Protein 2O1K (pdb70)

GO terms:
  GO:0005576 extracellular region (C, EXP)
  GO:0005515 protein binding (F, IPI)

Secondary structure (DSSP, 8-state):
-HHHHHHHHHHHHHHHHHHHHHHHHHHHHHHHHHHHHHHHHH-/-HHHHHHHHHHHHHHHHHHHHHHHHHHHHHHHHHHHHHHHHH-

Organism: Rotavirus A (strain RVA/SA11-Both/G3P5B[2]) (NCBI:txid37137)

Radius of gyration: 19.45 Å; Cα contacts (8 Å, |Δi|>4): 38; chains: 2; bounding box: 19×16×62 Å

CATH classification: 1.20.5.430

B-factor: mean 24.4, std 10.49, range [9.69, 79.45]

Solvent-accessible surface area: 6754 Å² total; per-residue (Å²): 103,145,62,23,92,101,112,17,87,38,2,103,55,118,48,125,122,50,73,87,93,33,75,62,23,85,97,70,15,51,81,17,95,106,119,17,138,83,67,110,104,132,108,154,53,82,66,31,73,61,70,4,61,69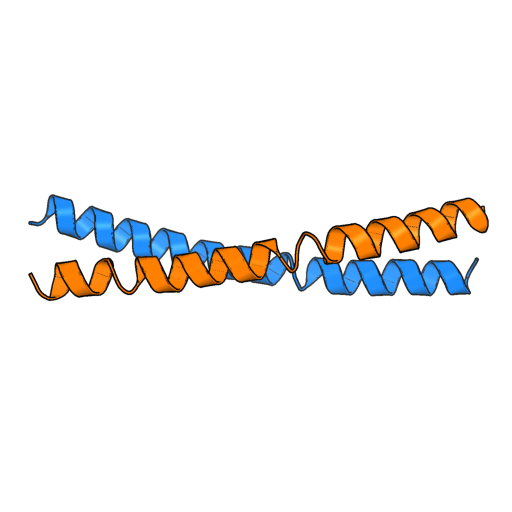,32,116,134,78,21,119,117,27,78,112,84,25,70,137,37,72,98,87,12,111,91,15,108,156,79,17,85,139,40,90,126,174

Structure (mmCIF, N/CA/C/O backbone):
data_2O1K
#
_entry.id   2O1K
#
_cell.length_a   30.692
_cell.length_b   38.090
_cell.length_c   182.354
_cell.angle_alpha   90.00
_cell.angle_beta   90.00
_cell.angle_gamma   90.00
#
_symmetry.space_group_name_H-M   'I 2 2 2'
#
loop_
_entity.id
_entity.type
_entity.pdbx_description
1 polymer 'Non-structural glycoprotein NSP4'
2 non-polymer 'CALCIUM ION'
3 water water
#
loop_
_atom_site.group_PDB
_atom_site.id
_atom_site.type_symbol
_atom_site.label_atom_id
_atom_site.label_alt_id
_atom_site.label_comp_id
_atom_site.label_asym_id
_atom_site.label_entity_id
_atom_site.label_seq_id
_atom_site.pdbx_PDB_ins_code
_atom_site.Cartn_x
_atom_site.Cartn_y
_atom_site.Ca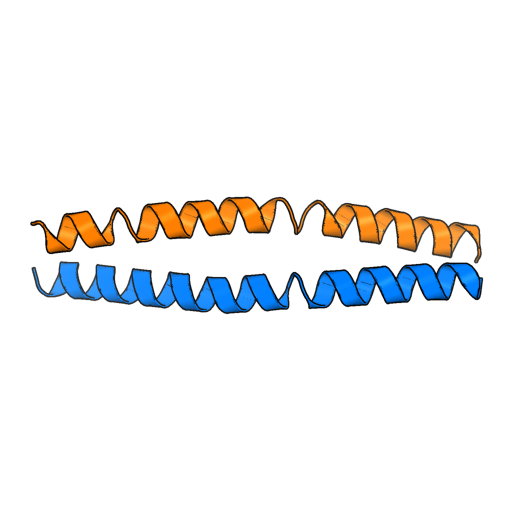rtn_z
_atom_site.occupancy
_atom_site.B_iso_or_equiv
_atom_site.auth_seq_id
_atom_site.auth_comp_id
_atom_site.auth_asym_id
_atom_site.auth_atom_id
_atom_site.pdbx_PDB_model_num
ATOM 1 N N . ILE A 1 1 ? 21.295 16.209 94.069 1.00 36.18 95 ILE A N 1
ATOM 2 C CA . ILE A 1 1 ? 20.234 16.499 95.084 1.00 36.12 95 ILE A CA 1
ATOM 3 C C . ILE A 1 1 ? 19.694 15.237 95.759 1.00 36.04 95 ILE A C 1
ATOM 4 O O . ILE A 1 1 ? 19.288 15.284 96.920 1.00 35.90 95 ILE A O 1
ATOM 9 N N . GLU A 1 2 ? 19.686 14.119 95.035 1.00 35.88 96 GLU A N 1
ATOM 10 C CA . GLU A 1 2 ? 19.323 12.824 95.619 1.00 35.85 96 GLU A CA 1
ATOM 11 C C . GLU A 1 2 ? 20.322 12.416 96.712 1.00 35.49 96 GLU A C 1
ATOM 12 O O . GLU A 1 2 ? 19.937 11.829 97.728 1.00 35.15 96 GLU A O 1
ATOM 18 N N . LYS A 1 3 ? 21.598 12.739 96.499 1.00 35.07 97 LYS A N 1
ATOM 19 C CA . LYS A 1 3 ? 22.644 12.504 97.496 1.00 34.82 97 LYS A CA 1
ATOM 20 C C . LYS A 1 3 ? 22.447 13.375 98.737 1.00 34.48 97 LYS A C 1
ATOM 21 O O . LYS A 1 3 ? 22.614 12.909 99.868 1.00 34.50 97 LYS A O 1
ATOM 23 N N . GLN A 1 4 ? 22.104 14.643 98.519 1.00 34.02 98 GLN A N 1
ATOM 24 C CA . GLN A 1 4 ? 21.868 15.578 99.618 1.00 33.74 98 GLN A CA 1
ATOM 25 C C . GLN A 1 4 ? 20.555 15.281 100.340 1.00 33.26 98 GLN A C 1
ATOM 26 O O . GLN A 1 4 ? 20.427 15.561 101.535 1.00 33.08 98 GLN A O 1
ATOM 32 N N . MET A 1 5 ? 19.583 14.728 99.615 1.00 32.72 99 MET A N 1
ATOM 33 C CA . MET A 1 5 ? 18.352 14.233 100.240 1.00 32.25 99 MET A CA 1
ATOM 34 C C . MET A 1 5 ? 18.668 13.122 101.237 1.00 31.66 99 MET A C 1
ATOM 35 O O . MET A 1 5 ? 18.115 13.098 102.342 1.00 31.02 99 MET A O 1
ATOM 40 N N . ASP A 1 6 ? 19.556 12.208 100.846 1.00 30.87 100 ASP A N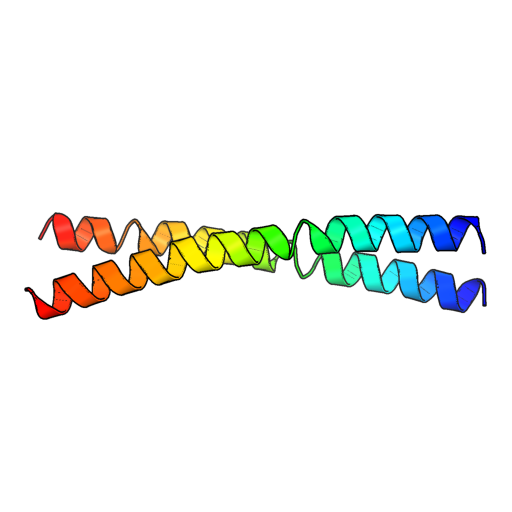 1
ATOM 41 C CA . ASP A 1 6 ? 19.987 11.124 101.732 1.00 30.63 100 ASP A CA 1
ATOM 42 C C . ASP A 1 6 ? 20.698 11.650 102.979 1.00 29.95 100 ASP A C 1
ATOM 43 O O . ASP A 1 6 ? 20.528 11.091 104.062 1.00 30.03 100 ASP A O 1
ATOM 48 N N . ARG A 1 7 ? 21.490 12.712 102.827 1.00 29.09 101 ARG A N 1
ATOM 49 C CA . ARG A 1 7 ? 22.143 13.353 103.975 1.00 28.94 101 ARG A CA 1
ATOM 50 C C . ARG A 1 7 ? 21.118 13.946 104.935 1.00 28.04 101 ARG A C 1
ATOM 51 O O . ARG A 1 7 ? 21.265 13.813 106.149 1.00 27.86 101 ARG A O 1
ATOM 59 N N . VAL A 1 8 ? 20.087 14.593 104.394 1.00 27.20 102 VAL A N 1
ATOM 60 C CA . VAL A 1 8 ? 19.035 15.215 105.215 1.00 27.06 102 VAL A CA 1
ATOM 61 C C . VAL A 1 8 ? 18.276 14.171 106.038 1.00 26.77 102 VAL A C 1
ATOM 62 O O . VAL A 1 8 ? 18.039 14.360 107.242 1.00 26.29 102 VAL A O 1
ATOM 66 N N . VAL A 1 9 ? 17.899 13.080 105.378 1.00 26.60 103 VAL A N 1
ATOM 67 C CA . VAL A 1 9 ? 17.148 11.996 106.014 1.00 26.77 103 VAL A CA 1
ATOM 68 C C . VAL A 1 9 ? 17.967 11.368 107.146 1.00 26.67 103 VAL A C 1
ATOM 69 O O . VAL A 1 9 ? 17.435 11.083 108.224 1.00 26.54 103 VAL A O 1
ATOM 73 N N . LYS A 1 10 ? 19.261 11.174 106.896 1.00 26.41 104 LYS A N 1
ATOM 74 C CA . LYS A 1 10 ? 20.175 10.611 107.893 1.00 26.32 104 LYS A CA 1
ATOM 75 C C . LYS A 1 10 ? 20.227 11.478 109.148 1.00 26.13 104 LYS A C 1
ATOM 76 O O . LYS A 1 10 ? 20.141 10.966 110.269 1.00 26.26 104 LYS A O 1
ATOM 78 N N . GLU A 1 11 ? 20.368 12.788 108.960 1.00 25.62 105 GLU A N 1
ATOM 79 C CA . GLU A 1 11 ? 20.440 13.708 110.096 1.00 25.31 105 GLU A CA 1
ATOM 80 C C . GLU A 1 11 ? 19.124 13.725 110.857 1.00 25.41 105 GLU A C 1
ATOM 81 O O . GLU A 1 11 ? 19.127 13.813 112.086 1.00 24.79 105 GLU A O 1
ATOM 87 N N . MET A 1 12 ? 18.004 13.637 110.146 1.00 25.23 106 MET A N 1
ATOM 88 C CA . MET A 1 12 ? 16.692 13.659 110.812 1.00 26.34 106 MET A CA 1
ATOM 89 C C . MET A 1 12 ? 16.433 12.423 111.658 1.00 25.70 106 MET A C 1
ATOM 90 O O . MET A 1 12 ? 15.790 12.510 112.719 1.00 24.80 106 MET A O 1
ATOM 95 N N . ARG A 1 13 ? 16.917 11.272 111.198 1.00 25.42 107 ARG A N 1
ATOM 96 C CA . ARG A 1 13 ? 16.809 10.048 111.990 1.00 25.29 107 ARG A CA 1
ATOM 97 C C . ARG A 1 13 ? 17.644 10.169 113.267 1.00 25.31 107 ARG A C 1
ATOM 98 O O . ARG A 1 13 ? 17.190 9.771 114.338 1.00 25.47 107 ARG A O 1
ATOM 100 N N . ARG A 1 14 ? 18.839 10.748 113.163 1.00 24.98 108 ARG A N 1
ATOM 101 C CA . ARG A 1 14 ? 19.695 10.984 114.335 1.00 25.07 108 ARG A CA 1
ATOM 102 C C . ARG A 1 14 ? 19.009 11.917 115.325 1.00 24.30 108 ARG A C 1
ATOM 103 O O . ARG A 1 14 ? 19.069 11.687 116.527 1.00 23.52 108 ARG A O 1
ATOM 111 N N . GLN A 1 15 ? 18.382 12.974 114.816 1.00 22.97 109 GLN A N 1
ATOM 112 C CA . GLN A 1 15 ? 17.689 13.944 115.670 1.00 23.43 109 GLN A CA 1
ATOM 113 C C . GLN A 1 15 ? 16.548 13.283 116.430 1.00 22.01 109 GLN A C 1
ATOM 114 O O . GLN A 1 15 ? 16.359 13.527 117.638 1.00 21.49 109 GLN A O 1
ATOM 120 N N . LEU A 1 16 ? 15.783 12.449 115.734 1.00 21.12 110 LEU A N 1
ATOM 121 C CA . LEU A 1 16 ? 14.643 11.758 116.348 1.00 21.28 110 LEU A CA 1
ATOM 122 C C . LEU A 1 16 ? 15.081 10.926 117.541 1.00 20.27 110 LEU A C 1
ATOM 123 O O . LEU A 1 16 ? 14.448 10.974 118.607 1.00 20.69 110 LEU A O 1
ATOM 128 N N . GLU A 1 17 ? 16.165 10.179 117.352 1.00 19.75 111 GLU A N 1
ATOM 129 C CA . GLU A 1 17 ? 16.733 9.344 118.400 1.00 19.82 111 GLU A CA 1
ATOM 130 C C . GLU A 1 17 ? 17.179 10.177 119.588 1.00 18.72 111 GLU A C 1
ATOM 131 O O . GLU A 1 17 ? 16.950 9.787 120.741 1.00 18.91 111 GLU A O 1
ATOM 137 N N . MET A 1 18 ? 17.807 11.319 119.325 1.00 17.81 112 MET A N 1
ATOM 138 C CA A MET A 1 18 ? 18.252 12.168 120.426 0.50 18.57 112 MET A CA 1
ATOM 139 C CA B MET A 1 18 ? 18.252 12.217 120.401 0.50 18.21 112 MET A CA 1
ATOM 140 C C . MET A 1 18 ? 17.076 12.814 121.161 1.00 17.85 112 MET A C 1
ATOM 141 O O . MET A 1 18 ? 17.089 12.912 122.401 1.00 16.40 112 MET A O 1
ATOM 150 N N . ILE A 1 19 ? 16.058 13.249 120.426 1.00 16.56 113 ILE A N 1
ATOM 151 C CA . ILE A 1 19 ? 14.880 13.847 121.077 1.00 17.96 113 ILE A CA 1
ATOM 152 C C . ILE A 1 19 ? 14.157 12.782 121.899 1.00 17.37 113 ILE A C 1
ATOM 153 O O . ILE A 1 19 ? 13.675 13.044 123.017 1.00 16.40 113 ILE A O 1
ATOM 158 N N . ASP A 1 20 ? 14.078 11.566 121.364 1.00 17.04 114 ASP A N 1
ATOM 159 C CA . ASP A 1 20 ? 13.431 10.490 122.081 1.00 17.75 114 ASP A CA 1
ATOM 160 C C . ASP A 1 20 ? 14.137 10.260 123.408 1.00 17.65 114 ASP A C 1
ATOM 161 O O . ASP A 1 20 ? 13.457 10.119 124.451 1.00 17.90 114 ASP A O 1
ATOM 166 N N . LYS A 1 21 ? 15.473 10.249 123.402 1.00 17.56 115 LYS A N 1
ATOM 167 C CA . LYS A 1 21 ? 16.226 10.049 124.647 1.00 18.25 115 LYS A CA 1
ATOM 168 C C . LYS A 1 21 ? 16.043 11.223 125.626 1.00 16.39 115 LYS A C 1
ATOM 169 O O . LYS A 1 21 ? 15.990 11.021 126.839 1.00 17.13 115 LYS A O 1
ATOM 175 N N . LEU A 1 22 ? 15.955 12.452 125.129 1.00 14.83 116 LEU A N 1
ATOM 176 C CA . LEU A 1 22 ? 15.639 13.587 126.014 1.00 15.19 116 LEU A CA 1
ATOM 177 C C . LEU A 1 22 ? 14.306 13.382 126.733 1.00 14.85 116 LEU A C 1
ATOM 178 O O . LEU A 1 22 ? 14.162 13.679 127.919 1.00 14.98 116 LEU A O 1
ATOM 183 N N . THR A 1 23 ? 13.324 12.862 126.006 1.00 13.57 117 THR A N 1
ATOM 1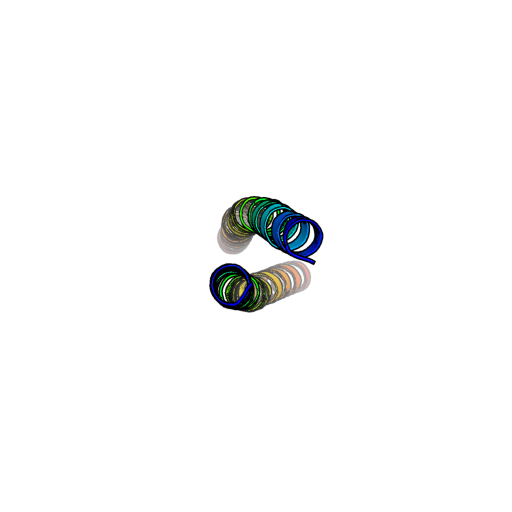84 C CA . THR A 1 23 ? 12.006 12.648 126.584 1.00 14.91 117 THR A CA 1
ATOM 185 C C . THR A 1 23 ? 12.030 11.562 127.676 1.00 14.55 117 THR A C 1
ATOM 186 O O . THR A 1 23 ? 11.398 11.701 128.727 1.00 15.37 117 THR A O 1
ATOM 190 N N . THR A 1 24 ? 12.788 10.490 127.482 1.00 14.44 118 THR A N 1
ATOM 191 C CA . THR A 1 24 ? 12.819 9.436 128.508 1.00 15.54 118 THR A CA 1
ATOM 192 C C . THR A 1 24 ? 13.597 9.912 129.743 1.00 14.43 118 THR A C 1
ATOM 193 O O . THR A 1 24 ? 13.258 9.566 130.882 1.00 15.57 118 THR A O 1
ATOM 197 N N . ARG A 1 25 ? 14.632 10.720 129.549 1.00 13.83 119 ARG A N 1
ATOM 198 C CA . ARG A 1 25 ? 15.334 11.301 130.684 1.00 14.78 119 ARG A CA 1
ATOM 199 C C . ARG A 1 25 ? 14.454 12.312 131.450 1.00 13.51 119 ARG A C 1
ATOM 200 O O . ARG A 1 25 ? 14.527 12.426 132.692 1.00 13.08 119 ARG A O 1
ATOM 208 N N . GLU A 1 26 ? 13.603 13.039 130.746 1.00 12.43 120 GLU A N 1
ATOM 209 C CA . GLU A 1 26 ? 12.636 13.950 131.398 1.00 12.48 120 GLU A CA 1
ATOM 210 C C . GLU A 1 26 ? 11.750 13.194 132.394 1.00 12.08 120 GLU A C 1
ATOM 211 O O . GLU A 1 26 ? 11.476 13.673 133.520 1.00 12.29 120 GLU A O 1
ATOM 217 N N . ILE A 1 27 ? 11.324 12.015 131.991 1.00 11.82 121 ILE A N 1
ATOM 218 C CA . ILE A 1 27 ? 10.496 11.167 132.860 1.00 10.92 121 ILE A CA 1
ATOM 219 C C . ILE A 1 27 ? 11.267 10.832 134.119 1.00 10.77 121 ILE A C 1
ATOM 220 O O . ILE A 1 27 ? 10.734 10.917 135.229 1.00 12.10 121 ILE A O 1
ATOM 225 N N . GLU A 1 28 ? 12.512 10.394 133.957 1.00 11.28 122 GLU A N 1
ATOM 226 C CA . GLU A 1 28 ? 13.329 10.036 135.126 1.00 13.18 122 GLU A CA 1
ATOM 227 C C . GLU A 1 28 ? 13.444 11.230 136.077 1.00 11.65 122 GLU A C 1
ATOM 228 O O . GLU A 1 28 ? 13.359 11.081 137.298 1.00 11.79 122 GLU A O 1
ATOM 234 N N . GLN A 1 29 ? 13.712 12.409 135.516 1.00 11.85 123 GLN A N 1
ATOM 235 C CA . GLN A 1 29 ? 13.902 13.621 136.276 1.00 11.25 123 GLN A CA 1
ATOM 236 C C . GLN A 1 29 ? 12.681 14.005 137.069 1.00 10.15 123 GLN A C 1
ATOM 237 O O . GLN A 1 29 ? 12.770 14.248 138.289 1.00 11.14 123 GLN A O 1
ATOM 243 N N . VAL A 1 30 ? 11.517 14.022 136.416 1.00 10.77 124 VAL A N 1
ATOM 244 C CA . VAL A 1 30 ? 10.320 14.542 137.125 1.00 11.19 124 VAL A CA 1
ATOM 245 C C . VAL A 1 30 ? 9.931 13.585 138.230 1.00 10.87 124 VAL A C 1
ATOM 246 O O . VAL A 1 30 ? 9.454 14.002 139.288 1.00 12.04 124 VAL A O 1
ATOM 250 N N . GLU A 1 31 ? 10.111 12.283 138.010 1.00 11.70 125 GLU A N 1
ATOM 251 C CA . GLU A 1 31 ? 9.725 11.348 139.073 1.00 11.52 125 GLU A CA 1
ATOM 252 C C . GLU A 1 31 ? 10.680 11.455 140.284 1.00 12.42 125 GLU A C 1
ATOM 253 O O . GLU A 1 31 ? 10.244 11.275 141.423 1.00 13.12 125 GLU A O 1
ATOM 259 N N . LEU A 1 32 ? 11.961 11.737 140.051 1.00 12.30 126 LEU A N 1
ATOM 260 C CA . LEU A 1 32 ? 12.851 12.106 141.156 1.00 12.98 126 LEU A CA 1
ATOM 261 C C . LEU A 1 32 ? 12.395 13.364 141.885 1.00 12.24 126 LEU A C 1
ATOM 262 O O . LEU A 1 32 ? 12.391 13.416 143.135 1.00 12.40 126 LEU A O 1
ATOM 267 N N . LEU A 1 33 ? 12.047 14.394 141.130 1.00 11.84 127 LEU A N 1
ATOM 268 C CA . LEU A 1 33 ? 11.563 15.633 141.743 1.00 12.36 127 LEU A CA 1
ATOM 269 C C . LEU A 1 33 ? 10.345 15.396 142.611 1.00 12.12 127 LEU A C 1
ATOM 270 O O . LEU A 1 33 ? 10.240 15.965 143.709 1.00 12.08 127 LEU A O 1
ATOM 275 N N . LYS A 1 34 ? 9.404 14.578 142.122 1.00 12.08 128 LYS A N 1
ATOM 276 C CA . LYS A 1 34 ? 8.186 14.293 142.872 1.00 12.51 128 LYS A CA 1
ATOM 277 C C . LYS A 1 34 ? 8.481 13.530 144.168 1.00 12.92 128 LYS A C 1
ATOM 278 O O . LYS A 1 34 ? 7.857 13.789 145.194 1.00 14.66 128 LYS A O 1
ATOM 284 N N . ARG A 1 35 ? 9.460 12.642 144.137 1.00 13.30 129 ARG A N 1
ATOM 285 C CA . ARG A 1 35 ? 9.910 11.913 145.342 1.00 15.03 129 ARG A CA 1
ATOM 286 C C . ARG A 1 35 ? 10.494 12.881 146.362 1.00 14.81 129 ARG A C 1
ATOM 287 O O . ARG A 1 35 ? 10.252 12.808 147.569 1.00 15.23 129 ARG A O 1
ATOM 302 N N . ILE A 1 36 ? 11.320 13.779 145.853 1.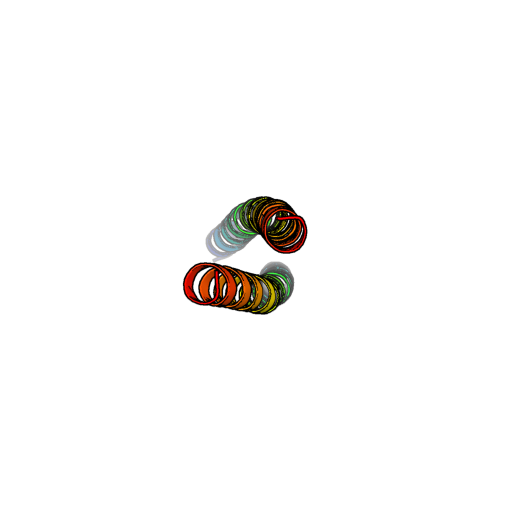00 14.10 130 ILE A N 1
ATOM 303 C CA . ILE A 1 36 ? 11.948 14.782 146.705 1.00 13.95 130 ILE A CA 1
ATOM 304 C C . ILE A 1 36 ? 10.866 15.652 147.369 1.00 15.32 130 ILE A C 1
ATOM 305 O O . ILE A 1 36 ? 10.924 15.929 148.557 1.00 15.08 130 ILE A O 1
ATOM 310 N N . TYR A 1 37 ? 9.919 16.122 146.563 1.00 16.01 131 TYR A N 1
ATOM 311 C CA . TYR A 1 37 ? 8.805 16.919 147.062 1.00 17.49 131 TYR A CA 1
ATOM 312 C C . TYR A 1 37 ? 8.016 16.180 148.140 1.00 18.18 131 TYR A C 1
ATOM 313 O O . TYR A 1 37 ? 7.677 16.767 149.187 1.00 18.41 131 TYR A O 1
ATOM 321 N N . ASP A 1 38 ? 7.730 14.901 147.894 1.00 18.13 132 ASP A N 1
ATOM 322 C CA . ASP A 1 38 ? 6.981 14.070 148.865 1.00 19.87 132 ASP A CA 1
ATOM 323 C C . ASP A 1 38 ? 7.677 14.045 150.214 1.00 20.88 132 ASP A C 1
ATOM 324 O O . ASP A 1 38 ? 7.017 14.131 151.267 1.00 21.44 132 ASP A O 1
ATOM 329 N N . LYS A 1 39 ? 8.992 13.864 150.189 1.00 22.19 133 LYS A N 1
ATOM 330 C CA . LYS A 1 39 ? 9.778 13.739 151.415 1.00 24.49 133 LYS A CA 1
ATOM 331 C C . LYS A 1 39 ? 9.844 15.019 152.210 1.00 26.02 133 LYS A C 1
ATOM 332 O O . LYS A 1 39 ? 9.917 14.972 153.444 1.00 25.25 133 LYS A O 1
ATOM 338 N N . LEU A 1 40 ? 9.835 16.164 151.529 1.00 27.13 134 LEU A N 1
ATOM 339 C CA . LEU A 1 40 ? 9.852 17.455 152.229 1.00 29.29 134 LEU A CA 1
ATOM 340 C C . LEU A 1 40 ? 8.518 17.742 152.894 1.00 31.45 134 LEU A C 1
ATOM 341 O O . LEU A 1 40 ? 8.460 18.425 153.918 1.00 31.93 134 LEU A O 1
ATOM 346 N N . THR A 1 41 ? 7.447 17.215 152.314 1.00 34.02 135 THR A N 1
ATOM 347 C CA . THR A 1 41 ? 6.134 17.256 152.944 1.00 36.00 135 THR A CA 1
ATOM 348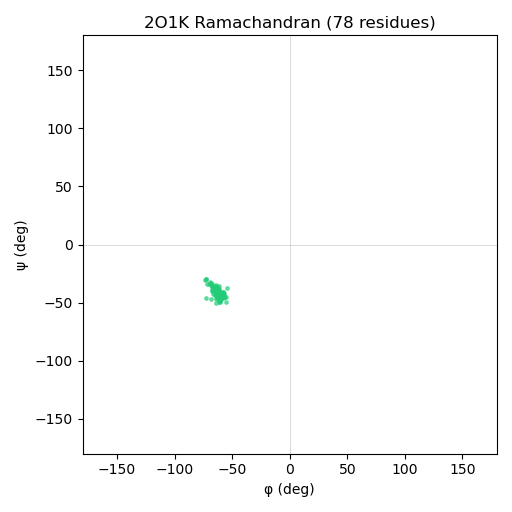 C C . THR A 1 41 ? 6.071 16.284 154.130 1.00 37.27 135 THR A C 1
ATOM 349 O O . THR A 1 41 ? 5.615 16.648 155.217 1.00 37.86 13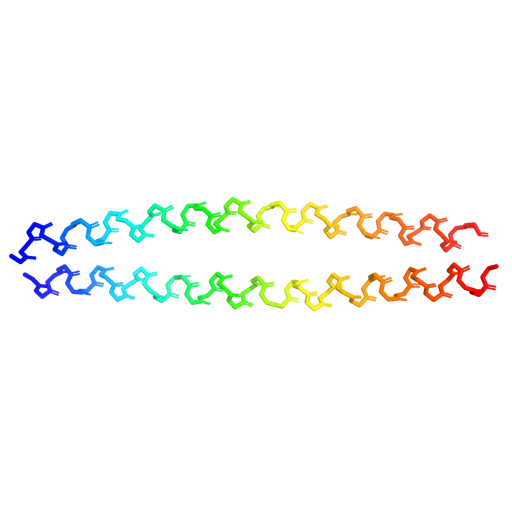5 THR A O 1
ATOM 353 N N . VAL A 1 42 ? 6.555 15.062 153.923 1.00 38.55 136 VAL A N 1
ATOM 354 C CA . VAL A 1 42 ? 6.535 14.023 154.957 1.00 39.66 136 VAL A CA 1
ATOM 355 C C . VAL A 1 42 ? 7.419 14.388 156.161 1.00 40.34 136 VAL A C 1
ATOM 356 O O . VAL A 1 42 ? 7.055 14.114 157.309 1.00 40.70 136 VAL A O 1
ATOM 360 N N . GLN A 1 43 ? 8.571 15.003 155.896 1.00 41.20 137 GLN A N 1
ATOM 361 C CA . GLN A 1 43 ? 9.503 15.408 156.958 1.00 41.54 137 GLN A CA 1
ATOM 362 C C . GLN A 1 43 ? 8.942 16.553 157.803 1.00 41.86 137 GLN A C 1
ATOM 363 O O . GLN A 1 43 ? 8.424 17.536 157.270 1.00 42.34 137 GLN A O 1
ATOM 365 N N . ILE B 1 1 ? 18.934 24.952 94.153 1.00 36.78 95 ILE B N 1
ATOM 366 C CA . ILE B 1 1 ? 18.425 23.922 95.114 1.00 36.77 95 ILE B CA 1
ATOM 367 C C . ILE B 1 1 ? 19.554 23.121 95.771 1.00 36.71 95 ILE B C 1
ATOM 368 O O . ILE B 1 1 ? 19.424 22.701 96.922 1.00 36.55 95 ILE B O 1
ATOM 373 N N . GLU B 1 2 ? 20.652 22.914 95.042 1.00 36.54 96 GLU B N 1
ATOM 374 C CA . GLU B 1 2 ? 21.807 22.177 95.563 1.00 36.49 96 GLU B CA 1
ATOM 375 C C . GLU B 1 2 ? 22.448 22.905 96.745 1.00 36.41 96 GLU B C 1
ATOM 376 O O . GLU B 1 2 ? 22.683 22.308 97.800 1.00 36.34 96 GLU B O 1
ATOM 378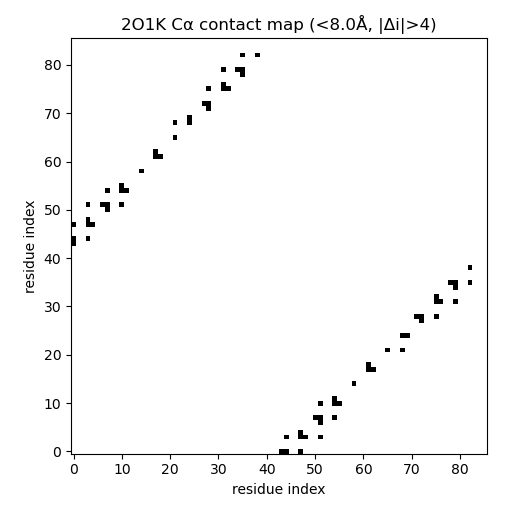 N N . LYS B 1 3 ? 22.723 24.195 96.562 1.00 36.33 97 LYS B N 1
ATOM 379 C CA . LYS B 1 3 ? 23.299 25.027 97.621 1.00 36.26 97 LYS B CA 1
ATOM 380 C C . LYS B 1 3 ? 22.323 25.234 98.784 1.00 36.10 97 LYS B C 1
ATOM 381 O O . LYS B 1 3 ? 22.726 25.226 99.951 1.00 36.15 97 LYS B O 1
ATOM 383 N N . GLN B 1 4 ? 21.045 25.422 98.460 1.00 35.88 98 GLN B N 1
ATOM 384 C CA . GLN B 1 4 ? 20.004 25.592 99.475 1.00 35.65 98 GLN B CA 1
ATOM 385 C C . GLN B 1 4 ? 19.864 24.345 100.342 1.00 35.59 98 GLN B C 1
ATOM 386 O O . GLN B 1 4 ? 19.709 24.440 101.566 1.00 35.48 98 GLN B O 1
ATOM 388 N N . MET B 1 5 ? 19.922 23.177 99.708 1.00 35.37 99 MET B N 1
ATOM 389 C CA . MET B 1 5 ? 19.840 21.911 100.433 1.00 35.36 99 MET B CA 1
ATOM 390 C C . MET B 1 5 ? 21.131 21.621 101.204 1.00 34.74 99 MET B C 1
ATOM 391 O O . MET B 1 5 ? 21.095 20.974 102.260 1.00 34.67 99 MET B O 1
ATOM 396 N N . ASP B 1 6 ? 22.261 22.105 100.681 1.00 34.01 100 ASP B N 1
ATOM 397 C CA . ASP B 1 6 ? 23.540 22.012 101.389 1.00 33.57 100 ASP B CA 1
ATOM 398 C C . ASP B 1 6 ? 23.526 22.842 102.679 1.00 32.81 100 ASP B C 1
ATOM 399 O O . ASP B 1 6 ? 24.075 22.421 103.700 1.00 32.76 100 ASP B O 1
ATOM 404 N N . ARG B 1 7 ? 22.898 24.016 102.625 1.00 31.79 101 ARG B N 1
ATOM 405 C CA . ARG B 1 7 ? 22.712 24.853 103.812 1.00 30.92 101 ARG B CA 1
ATOM 406 C C . ARG B 1 7 ? 21.830 24.153 104.850 1.00 30.19 101 ARG B C 1
ATOM 407 O O . ARG B 1 7 ? 22.129 24.183 106.050 1.00 29.72 101 ARG B O 1
ATOM 409 N N . VAL B 1 8 ? 20.746 23.532 104.384 1.00 29.04 102 VAL B N 1
ATOM 410 C CA . VAL B 1 8 ? 19.863 22.748 105.252 1.00 28.23 102 VAL B CA 1
ATOM 411 C C . VAL B 1 8 ? 20.636 21.666 106.010 1.00 27.58 102 VAL B C 1
ATOM 412 O O . VAL B 1 8 ? 20.445 21.500 107.219 1.00 26.28 102 VAL B O 1
ATOM 416 N N . VAL B 1 9 ? 21.507 20.940 105.311 1.00 26.93 103 VAL B N 1
ATOM 417 C CA . VAL B 1 9 ? 22.310 19.883 105.940 1.00 27.04 103 VAL B CA 1
ATOM 418 C C . VAL B 1 9 ? 23.235 20.470 107.014 1.00 27.00 103 VAL B C 1
ATOM 419 O O . VAL B 1 9 ? 23.344 19.920 108.114 1.00 26.76 103 VAL B O 1
ATOM 423 N N . LYS B 1 10 ? 23.895 21.581 106.689 1.00 26.94 104 LYS B N 1
ATOM 424 C CA . LYS B 1 10 ? 24.796 22.245 107.635 1.00 26.94 104 LYS B CA 1
ATOM 425 C C . LYS B 1 10 ? 24.042 22.705 108.887 1.00 26.92 104 LYS B C 1
ATOM 426 O O . LYS B 1 10 ? 24.514 22.518 110.016 1.00 26.55 104 LYS B O 1
ATOM 428 N N . GLU B 1 11 ? 22.870 23.298 108.680 1.00 26.85 105 GLU B N 1
ATOM 429 C CA . GLU B 1 11 ? 22.050 23.800 109.786 1.00 27.34 105 GLU B CA 1
ATOM 430 C C . GLU B 1 11 ? 21.504 22.656 110.663 1.00 27.16 105 GLU B C 1
ATOM 431 O O . GLU B 1 11 ? 21.404 22.795 111.891 1.00 27.16 105 GLU B O 1
ATOM 437 N N . MET B 1 12 ? 21.155 21.531 110.042 1.00 26.77 106 MET B N 1
ATOM 438 C CA . MET B 1 12 ? 20.764 20.340 110.794 1.00 27.10 106 MET B CA 1
ATOM 439 C C . MET B 1 12 ? 21.879 19.842 111.709 1.00 26.48 106 MET B C 1
ATOM 440 O O . MET B 1 12 ? 21.640 19.559 112.882 1.00 25.92 106 MET B O 1
ATOM 445 N N . ARG B 1 13 ? 23.091 19.735 111.176 1.00 25.94 107 ARG B N 1
ATOM 446 C CA . ARG B 1 13 ? 24.229 19.255 111.968 1.00 26.02 107 ARG B CA 1
ATOM 447 C C . ARG B 1 13 ? 24.545 20.206 113.121 1.00 25.91 107 ARG B C 1
ATOM 448 O O . ARG B 1 13 ? 24.921 19.769 114.222 1.00 25.74 107 ARG B O 1
ATOM 456 N N . ARG B 1 14 ? 24.356 21.496 112.871 1.00 25.53 108 ARG B N 1
ATOM 457 C CA . ARG B 1 14 ? 24.508 22.529 113.894 1.00 26.22 108 ARG B CA 1
ATOM 458 C C . ARG B 1 14 ? 23.506 22.339 115.034 1.00 25.51 108 ARG B C 1
ATOM 459 O O . ARG B 1 14 ? 23.867 22.432 116.215 1.00 25.47 108 ARG B O 1
ATOM 467 N N . GLN B 1 15 ? 22.253 22.068 114.680 1.00 24.27 109 GLN B N 1
ATOM 468 C CA . GLN B 1 15 ? 21.196 21.833 115.684 1.00 23.98 109 GLN B CA 1
ATOM 469 C C . GLN B 1 15 ? 21.392 20.518 116.434 1.00 23.20 109 GLN B C 1
ATOM 470 O O . GLN B 1 15 ? 21.052 20.416 117.625 1.00 22.20 109 GLN B O 1
ATOM 476 N N . LEU B 1 16 ? 21.950 19.513 115.763 1.00 22.12 110 LEU B N 1
ATOM 477 C CA . LEU B 1 16 ? 22.346 18.279 116.455 1.00 22.81 110 LEU B CA 1
ATOM 478 C C . LEU B 1 16 ? 23.404 18.541 117.524 1.00 22.43 110 LEU B C 1
ATOM 479 O O . LEU B 1 16 ? 23.355 17.961 118.606 1.00 21.13 110 LEU B O 1
ATOM 484 N N . GLU B 1 17 ? 24.348 19.426 117.232 1.00 22.43 111 GLU B N 1
ATOM 485 C CA . GLU B 1 17 ? 25.344 19.806 118.232 1.00 23.02 111 GLU B CA 1
ATOM 486 C C . GLU B 1 17 ? 24.693 20.442 119.464 1.00 21.90 111 GLU B C 1
ATOM 487 O O . GLU B 1 17 ? 25.099 20.156 120.599 1.00 21.42 111 GLU B O 1
ATOM 493 N N . MET B 1 18 ? 23.696 21.291 119.233 1.00 20.80 112 MET B N 1
ATOM 494 C CA A MET B 1 18 ? 22.962 21.944 120.317 0.50 20.53 112 MET B CA 1
ATOM 495 C CA B MET B 1 18 ? 22.997 21.941 120.327 0.50 20.72 112 MET B CA 1
ATOM 496 C C . MET B 1 18 ? 22.255 20.891 121.159 1.00 19.75 112 MET B C 1
ATOM 497 O O . MET B 1 18 ? 22.250 20.944 122.406 1.00 19.21 112 MET B O 1
ATOM 506 N N . ILE B 1 19 ? 21.639 19.929 120.485 1.00 18.40 113 ILE B N 1
ATOM 507 C CA . ILE B 1 19 ? 20.904 18.886 121.197 1.00 18.52 113 ILE B CA 1
ATOM 508 C C . ILE B 1 19 ? 21.866 17.988 122.013 1.00 18.40 113 ILE B C 1
ATOM 509 O O . ILE B 1 19 ? 21.533 17.558 123.139 1.00 17.30 113 ILE B O 1
ATOM 514 N N . ASP B 1 20 ? 23.051 17.709 121.461 1.00 18.38 114 ASP B N 1
ATOM 515 C CA A ASP B 1 20 ? 24.071 16.907 122.170 0.50 18.58 114 ASP B CA 1
ATOM 516 C CA B ASP B 1 20 ? 24.016 16.886 122.188 0.50 18.88 114 ASP B CA 1
ATOM 517 C C . ASP B 1 20 ? 24.499 17.633 123.441 1.00 18.68 114 ASP B C 1
ATOM 518 O O . ASP B 1 20 ? 24.612 17.019 124.524 1.00 18.76 114 ASP B O 1
ATOM 527 N N . LYS B 1 21 ? 24.734 18.937 123.317 1.00 18.33 115 LYS B N 1
ATOM 528 C CA . LYS B 1 21 ? 25.160 19.753 124.454 1.00 19.45 115 LYS B CA 1
ATOM 529 C C . LYS B 1 21 ? 24.071 19.736 125.532 1.00 17.92 115 LYS B C 1
ATOM 530 O O . LYS B 1 21 ? 24.363 19.589 126.722 1.00 17.85 115 LYS B O 1
ATOM 536 N N . LEU B 1 22 ? 22.822 19.908 125.102 1.00 15.95 116 LEU B N 1
ATOM 537 C CA . LEU B 1 22 ? 21.676 19.932 126.023 1.00 14.96 116 LEU B CA 1
ATOM 538 C C . LEU B 1 22 ? 21.588 18.596 126.752 1.00 15.49 116 LEU B C 1
ATOM 539 O O . LEU B 1 22 ? 21.355 18.543 127.956 1.00 15.95 116 LEU B O 1
ATOM 544 N N . THR B 1 23 ? 21.764 17.508 126.003 1.00 15.43 117 THR B N 1
ATOM 545 C CA . THR B 1 23 ? 21.724 16.148 126.567 1.00 16.17 117 THR B CA 1
ATOM 546 C C . THR B 1 23 ? 22.704 15.971 127.720 1.00 15.51 117 THR B C 1
ATOM 547 O O . THR B 1 23 ? 22.310 15.544 128.807 1.00 15.84 117 THR B O 1
ATOM 551 N N . THR B 1 24 ? 23.957 16.370 127.500 1.00 14.58 118 THR B N 1
ATOM 552 C CA . THR B 1 24 ? 24.982 16.290 128.526 1.00 14.83 118 THR B CA 1
ATOM 553 C C . THR B 1 24 ? 24.571 17.064 129.795 1.00 13.55 118 THR B C 1
ATOM 554 O O . THR B 1 24 ? 24.710 16.586 130.920 1.00 14.73 118 THR B O 1
ATOM 558 N N . ARG B 1 25 ? 24.026 18.255 129.611 1.00 12.92 119 ARG B N 1
ATOM 559 C CA . ARG B 1 25 ? 23.624 19.063 130.774 1.00 12.60 119 ARG B CA 1
ATOM 560 C C . ARG B 1 25 ? 22.446 18.437 131.543 1.00 12.33 119 ARG B C 1
ATOM 561 O O . ARG B 1 25 ? 22.383 18.444 132.769 1.00 14.09 119 ARG B O 1
ATOM 569 N N . GLU B 1 26 ? 21.493 17.889 130.804 1.00 12.95 120 GLU B N 1
ATOM 570 C CA . GLU B 1 26 ? 20.349 17.173 131.391 1.00 13.91 120 GLU B CA 1
ATOM 571 C C . GLU B 1 26 ? 20.787 15.932 132.206 1.00 15.14 120 GLU B C 1
ATOM 572 O O . GLU B 1 26 ? 20.219 15.650 133.268 1.00 15.89 120 GLU B O 1
ATOM 578 N N . ILE B 1 27 ? 21.819 15.242 131.755 1.00 14.39 121 ILE B N 1
ATOM 579 C CA . ILE B 1 27 ? 22.393 14.109 132.529 1.00 14.28 121 ILE B CA 1
ATOM 580 C C . ILE B 1 27 ? 22.997 14.626 133.844 1.00 14.48 121 ILE B C 1
ATOM 581 O O . ILE B 1 27 ? 22.810 14.049 134.907 1.00 13.77 121 ILE B O 1
ATOM 586 N N . GLU B 1 28 ? 23.722 15.731 133.782 1.00 13.29 122 GLU B N 1
ATOM 587 C CA . GLU B 1 28 ? 24.263 16.367 134.989 1.00 14.93 122 GLU B CA 1
ATOM 588 C C . GLU B 1 28 ? 23.172 16.667 136.005 1.00 13.46 122 GLU B C 1
ATOM 589 O O . GLU B 1 28 ? 23.390 16.508 137.204 1.00 14.31 122 GLU B O 1
ATOM 595 N N . GLN B 1 29 ? 21.982 17.082 135.530 1.00 13.24 123 GLN B N 1
ATOM 596 C CA . GLN B 1 29 ? 20.850 17.309 136.431 1.00 13.19 123 GLN B CA 1
ATOM 597 C C . GLN B 1 29 ? 20.416 16.015 137.116 1.00 13.01 123 GLN B C 1
ATOM 598 O O . GLN B 1 29 ? 20.046 16.011 138.296 1.00 13.72 123 GLN B O 1
ATOM 604 N N . VAL B 1 30 ? 20.442 14.903 136.389 1.00 13.06 124 VAL B N 1
ATOM 605 C CA . VAL B 1 30 ? 20.052 13.602 137.009 1.00 12.45 124 VAL B CA 1
ATOM 606 C C . VAL B 1 30 ? 21.037 13.281 138.147 1.00 12.65 124 VAL B C 1
ATOM 607 O O . VAL B 1 30 ? 20.649 12.850 139.219 1.00 13.07 124 VAL B O 1
ATOM 611 N N . GLU B 1 31 ? 22.327 13.493 137.927 1.00 12.02 125 GLU B N 1
ATOM 612 C CA . GLU B 1 31 ? 23.300 13.256 139.003 1.00 12.78 125 GLU B CA 1
ATOM 613 C C . GLU B 1 31 ? 23.008 14.089 140.240 1.00 13.43 125 GLU B C 1
ATOM 614 O O . GLU B 1 31 ? 23.045 13.581 141.360 1.00 13.32 125 GLU B O 1
ATOM 620 N N . LEU B 1 32 ? 22.704 15.368 140.042 1.00 12.36 126 LEU B N 1
ATOM 621 C CA . LEU B 1 32 ? 22.345 16.256 141.164 1.00 12.93 126 LEU B CA 1
ATOM 622 C C . LEU B 1 32 ? 21.052 15.819 141.857 1.00 12.85 126 LEU B C 1
ATOM 623 O O . LEU B 1 32 ? 20.973 15.781 143.099 1.00 12.80 126 LEU B O 1
ATOM 628 N N . LEU B 1 33 ? 20.042 15.441 141.076 1.00 11.53 127 LEU B N 1
ATOM 629 C CA . LEU B 1 33 ? 18.754 15.007 141.656 1.00 12.01 127 LEU B CA 1
ATOM 630 C C . LEU B 1 33 ? 18.954 13.769 142.526 1.00 12.29 127 LEU B C 1
ATOM 631 O O . LEU B 1 33 ? 18.426 13.665 143.624 1.00 12.89 127 LEU B O 1
ATOM 636 N N . LYS B 1 34 ? 19.750 12.824 142.027 1.00 11.10 128 LYS B N 1
ATOM 637 C CA . LYS B 1 34 ? 20.060 11.605 142.787 1.00 11.19 128 LYS B CA 1
ATOM 638 C C . LYS B 1 34 ? 20.772 11.931 144.102 1.00 11.26 128 LYS B C 1
ATOM 639 O O . LYS B 1 34 ? 20.464 11.339 145.119 1.00 12.95 128 LYS B O 1
ATOM 645 N N . ARG B 1 35 ? 21.722 12.849 144.046 1.00 11.80 129 ARG B N 1
ATOM 646 C CA A ARG B 1 35 ? 22.483 13.249 145.239 0.50 12.41 129 ARG B CA 1
ATOM 647 C CA B ARG B 1 35 ? 22.489 13.270 145.220 0.50 12.44 129 ARG B CA 1
ATOM 648 C C . ARG B 1 35 ? 21.577 13.935 146.249 1.00 12.23 129 ARG B C 1
ATOM 649 O O . ARG B 1 35 ? 21.678 13.684 147.445 1.00 12.62 129 ARG B O 1
ATOM 664 N N . ILE B 1 36 ? 20.677 14.784 145.771 1.00 11.21 130 ILE B N 1
ATOM 665 C CA . ILE B 1 36 ? 19.749 15.489 146.647 1.00 11.89 130 ILE B CA 1
ATOM 666 C C . ILE B 1 36 ? 18.832 14.465 147.332 1.00 12.63 130 ILE B C 1
ATOM 667 O O . ILE B 1 36 ? 18.583 14.518 148.518 1.00 13.55 130 ILE B O 1
ATOM 672 N N . TYR B 1 37 ? 18.305 13.538 146.551 1.00 13.35 131 TYR B N 1
ATOM 673 C CA . TYR B 1 37 ? 17.409 12.557 147.125 1.00 15.46 131 TYR B CA 1
ATOM 674 C C . TYR B 1 37 ? 18.090 11.714 148.205 1.00 15.40 131 TYR B C 1
ATOM 675 O O . TYR B 1 37 ? 17.525 11.453 149.276 1.00 14.98 131 TYR B O 1
ATOM 683 N N . ASP B 1 38 ? 19.316 11.298 147.935 1.00 15.79 132 ASP B N 1
ATOM 684 C CA . ASP B 1 38 ? 20.083 10.512 148.913 1.00 16.20 132 ASP B CA 1
ATOM 685 C C . ASP B 1 38 ? 20.317 11.270 150.200 1.00 17.52 132 ASP B C 1
ATOM 686 O O . ASP B 1 38 ? 20.331 10.668 151.263 1.00 16.94 132 ASP B O 1
ATOM 691 N N . LYS B 1 39 ? 20.575 12.564 150.100 1.00 17.85 133 LYS B N 1
ATOM 692 C CA . LYS B 1 39 ? 20.784 13.397 151.312 1.00 20.36 133 LYS B CA 1
ATOM 693 C C . LYS B 1 39 ? 19.526 13.455 152.173 1.00 21.57 133 LYS B C 1
ATOM 694 O O . LYS B 1 39 ? 19.619 13.467 153.412 1.00 21.84 133 LYS B O 1
ATOM 700 N N . LEU B 1 40 ? 18.359 13.495 151.536 1.00 22.57 134 LEU B N 1
ATOM 701 C CA . LEU B 1 40 ? 17.083 13.489 152.266 1.00 24.63 134 LEU B CA 1
ATOM 702 C C . LEU B 1 40 ? 16.826 12.145 152.954 1.00 26.94 134 LEU B C 1
ATOM 703 O O . LEU B 1 40 ? 16.477 12.108 154.144 1.00 27.40 134 LEU B O 1
ATOM 708 N N . THR B 1 41 ? 17.032 11.052 152.224 1.00 29.18 135 THR B N 1
ATOM 709 C CA . THR B 1 41 ? 16.908 9.699 152.786 1.00 31.44 135 THR B CA 1
ATOM 710 C C . THR B 1 41 ? 17.862 9.509 153.979 1.00 33.31 135 THR B C 1
ATOM 711 O O . THR B 1 41 ? 17.484 8.906 154.999 1.00 33.66 135 THR B O 1
ATOM 715 N N . VAL B 1 42 ? 19.084 10.032 153.863 1.00 35.16 136 VAL B N 1
ATOM 716 C CA . VAL B 1 42 ? 20.062 9.976 154.962 1.00 36.92 136 VAL B CA 1
ATOM 717 C C . VAL B 1 42 ? 19.525 10.710 156.201 1.00 38.05 136 VAL B C 1
ATOM 718 O O . VAL B 1 42 ? 19.556 10.172 157.314 1.00 38.38 136 VAL B O 1
ATOM 722 N N . GLN B 1 43 ? 19.041 11.937 156.004 1.00 39.37 137 GLN B N 1
ATOM 723 C CA . GLN B 1 43 ? 18.444 12.720 157.094 1.00 40.41 137 GLN B CA 1
ATOM 724 C C . GLN B 1 43 ? 17.139 12.079 157.565 1.00 40.48 137 GLN B C 1
ATOM 725 O O . GLN B 1 43 ? 17.028 11.637 158.714 1.00 41.02 137 GLN B O 1
#

Sequence (86 aa):
IEKQMDRVVKEMRRQLEMMIDKLTTREIEQVELLKRIYDKLTVQIEKQMDRVVKEMRRQLEMMIDDKLTTREIEQVELLKRRIYDKLTVQ

Foldseek 3Di:
DVVVVVVVVVVVVVVVVVVVVVVVVVVVVVVVVVVVVVVVVVD/DVVVVVVVVVVVVVVVVVVVVVVVVVVVVVVVVVVVVVVVVVD

InterPro domains:
  IPR002107 Rotavirus non-structural protein 4 [MF_04091] (1-175)
  IPR002107 Rotavirus non-structural protein 4 [PF01452] (1-173)